Protein AF-A0A0Q6WBE5-F1 (afdb_monomer)

Nearest PDB struc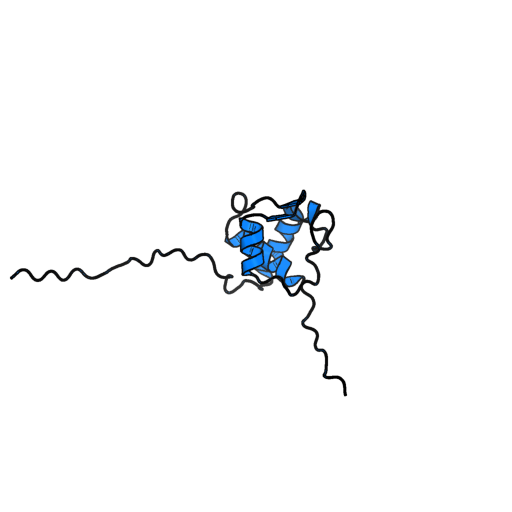tures (foldseek):
  7c90-assembly1_D  TM=8.309E-01  e=9.458E-07  Methylophaga aminisulfidivorans MP
  7c90-assembly1_C  TM=8.163E-01  e=9.096E-06  Methylophaga aminisulfidivorans MP
  6rte-assembly1_A  TM=8.327E-01  e=1.435E-04  Pseudomonas aeruginosa
  1n90-assembly1_B  TM=6.519E-01  e=3.743E-05  Pseudomonas aeruginosa
  6tp9-assembly5_G  TM=7.712E-01  e=2.527E-04  Pseudomonas aeruginosa PAO1

Structure (mmCIF, N/CA/C/O backbone):
data_AF-A0A0Q6WBE5-F1
#
_entry.id   AF-A0A0Q6WBE5-F1
#
loop_
_atom_site.group_PDB
_atom_site.id
_atom_site.type_symbol
_atom_site.label_atom_id
_atom_site.label_alt_id
_atom_site.label_comp_id
_atom_site.label_asym_id
_atom_site.label_entity_id
_atom_site.label_seq_id
_atom_site.pdbx_PDB_ins_code
_atom_site.Cartn_x
_atom_site.Cartn_y
_atom_site.Cartn_z
_atom_site.occupancy
_atom_site.B_iso_or_equiv
_atom_site.auth_seq_id
_atom_site.auth_comp_id
_atom_site.auth_asym_id
_atom_site.auth_atom_id
_atom_site.pdbx_PDB_model_num
ATOM 1 N N . MET A 1 1 ? 18.438 6.268 57.506 1.00 47.84 1 MET A N 1
ATOM 2 C CA . MET A 1 1 ? 18.072 5.161 56.597 1.00 47.84 1 MET A CA 1
ATOM 3 C C . MET A 1 1 ? 16.909 5.642 55.740 1.00 47.84 1 MET A C 1
ATOM 5 O O . MET A 1 1 ? 15.768 5.537 56.161 1.00 47.84 1 MET A O 1
ATOM 9 N N . HIS A 1 2 ? 17.196 6.287 54.607 1.00 48.66 2 HIS A N 1
ATOM 10 C CA . HIS A 1 2 ? 16.157 6.781 53.698 1.00 48.66 2 HIS A CA 1
ATOM 11 C C . HIS A 1 2 ? 15.872 5.690 52.667 1.00 48.66 2 HIS A C 1
ATOM 13 O O . HIS A 1 2 ? 16.724 5.359 51.849 1.00 48.66 2 HIS A O 1
ATOM 19 N N . ASN A 1 3 ? 14.695 5.086 52.795 1.00 49.34 3 ASN A N 1
ATOM 20 C CA . ASN A 1 3 ? 14.178 4.040 51.928 1.00 49.34 3 ASN A CA 1
ATOM 21 C C . ASN A 1 3 ? 13.607 4.686 50.657 1.00 49.34 3 ASN A C 1
ATOM 23 O O . ASN A 1 3 ? 12.501 5.222 50.680 1.00 49.34 3 ASN A O 1
ATOM 27 N N . THR A 1 4 ? 14.367 4.690 49.564 1.00 52.91 4 THR A N 1
ATOM 28 C CA . THR A 1 4 ? 13.906 5.199 48.266 1.00 52.91 4 THR A CA 1
ATOM 29 C C . THR A 1 4 ? 13.270 4.073 47.461 1.00 52.91 4 THR A C 1
ATOM 31 O O . THR A 1 4 ? 13.927 3.426 46.648 1.00 52.91 4 THR A O 1
ATOM 34 N N . ALA A 1 5 ? 11.976 3.847 47.673 1.00 55.28 5 ALA A N 1
ATOM 35 C CA . ALA A 1 5 ? 11.149 3.118 46.722 1.00 55.28 5 ALA A CA 1
ATOM 36 C C . ALA A 1 5 ? 10.655 4.111 45.659 1.00 55.28 5 ALA A C 1
ATOM 38 O O . ALA A 1 5 ? 9.694 4.842 45.883 1.00 55.28 5 ALA A O 1
ATOM 39 N N . ILE A 1 6 ? 11.345 4.170 44.519 1.00 61.94 6 ILE A N 1
ATOM 40 C CA . ILE A 1 6 ? 10.840 4.823 43.306 1.00 61.94 6 ILE A CA 1
ATOM 41 C C . ILE A 1 6 ? 10.022 3.752 42.576 1.00 61.94 6 ILE A C 1
ATOM 43 O O . ILE A 1 6 ? 10.622 2.799 42.071 1.00 61.94 6 ILE A O 1
ATOM 47 N N . PRO A 1 7 ? 8.681 3.830 42.526 1.00 54.47 7 PRO A N 1
ATOM 48 C CA . PRO A 1 7 ? 7.930 2.915 41.691 1.00 54.47 7 PRO A CA 1
ATOM 49 C C . PRO A 1 7 ? 8.236 3.262 40.234 1.00 54.47 7 PRO A C 1
ATOM 51 O O . PRO A 1 7 ? 8.013 4.386 39.782 1.00 54.47 7 PRO A O 1
ATOM 54 N N . MET A 1 8 ? 8.773 2.280 39.510 1.00 62.38 8 MET A N 1
ATOM 55 C CA . MET A 1 8 ? 8.781 2.267 38.053 1.00 62.38 8 MET A CA 1
ATOM 56 C C . MET A 1 8 ? 7.351 2.495 37.566 1.00 62.38 8 MET A C 1
ATOM 58 O O . MET A 1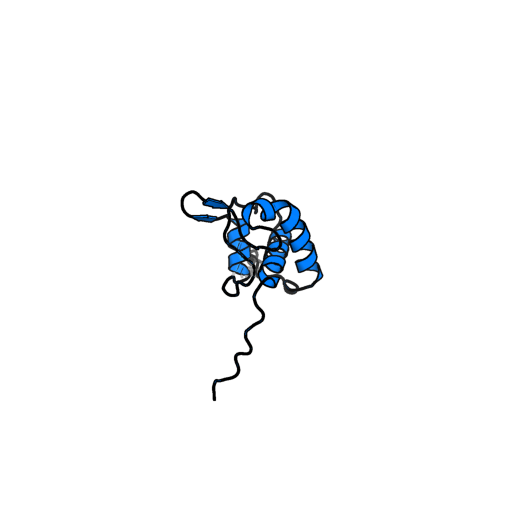 8 ? 6.510 1.604 37.675 1.00 62.38 8 MET A O 1
ATOM 62 N N . LEU A 1 9 ? 7.071 3.676 37.026 1.00 61.16 9 LEU A N 1
ATOM 63 C CA . LEU A 1 9 ? 5.814 3.940 36.348 1.00 61.16 9 LEU A CA 1
ATOM 64 C C . LEU A 1 9 ? 6.096 4.588 34.991 1.00 61.16 9 LEU A C 1
ATOM 66 O O . LEU A 1 9 ? 6.670 5.668 34.905 1.00 61.16 9 LEU A O 1
ATOM 70 N N . PHE A 1 10 ? 5.657 3.873 33.955 1.00 59.59 10 PHE A N 1
ATOM 71 C CA . PHE A 1 10 ? 5.507 4.286 32.559 1.00 59.59 10 PHE A CA 1
ATOM 72 C C . PHE A 1 10 ? 6.770 4.677 31.780 1.00 59.59 10 PHE A C 1
ATOM 74 O O . PHE A 1 10 ? 6.981 5.829 31.423 1.00 59.59 10 PHE A O 1
ATOM 81 N N . LEU A 1 11 ? 7.507 3.657 31.333 1.00 57.94 11 LEU A N 1
ATOM 82 C CA . LEU A 1 11 ? 8.215 3.708 30.049 1.00 57.94 11 LEU A CA 1
ATOM 83 C C . LEU A 1 11 ? 7.736 2.558 29.154 1.00 57.94 11 LEU A C 1
ATOM 85 O O . LEU A 1 11 ? 8.481 1.640 28.837 1.00 57.94 11 LEU A O 1
ATOM 89 N N . LEU A 1 12 ? 6.462 2.600 28.760 1.00 58.22 12 LEU A N 1
ATOM 90 C CA . LEU A 1 12 ? 5.938 1.797 27.647 1.00 58.22 12 LEU A CA 1
ATOM 91 C C . LEU A 1 12 ? 5.318 2.685 26.564 1.00 58.22 12 LEU A C 1
ATOM 93 O O . LEU A 1 12 ? 4.428 2.268 25.836 1.00 58.22 12 LEU A O 1
ATOM 97 N N . SER A 1 13 ? 5.843 3.896 26.380 1.00 61.19 13 SER A N 1
ATOM 98 C CA . SER A 1 13 ? 5.652 4.640 25.127 1.00 61.19 13 SER A CA 1
ATOM 99 C C . SER A 1 13 ? 6.669 4.166 24.085 1.00 61.19 13 SER A C 1
ATOM 101 O O . SER A 1 13 ? 7.314 4.953 23.399 1.00 61.19 13 SER A O 1
ATOM 103 N N . GLY A 1 14 ? 6.866 2.852 24.015 1.00 50.59 14 GLY A N 1
ATOM 104 C CA . GLY A 1 14 ? 7.671 2.202 23.001 1.00 50.59 14 GLY A CA 1
ATOM 105 C C . GLY A 1 14 ? 6.787 1.936 21.799 1.00 50.59 14 GLY A C 1
ATOM 106 O O . GLY A 1 14 ? 6.277 0.836 21.658 1.00 50.59 14 GLY A O 1
ATOM 107 N N . LEU A 1 15 ? 6.601 2.957 20.957 1.00 57.53 15 LEU A N 1
ATOM 108 C CA . LEU A 1 15 ? 6.714 2.762 19.515 1.00 57.53 15 LEU A CA 1
ATOM 109 C C . LEU A 1 15 ? 5.947 1.522 18.989 1.00 57.53 15 LEU A C 1
ATOM 111 O O . LEU A 1 15 ? 6.539 0.553 18.522 1.00 57.53 15 LEU A O 1
ATOM 115 N N . ALA A 1 16 ? 4.612 1.564 19.043 1.00 51.25 16 ALA A N 1
ATOM 116 C CA . ALA A 1 16 ? 3.757 0.612 18.339 1.00 51.25 16 ALA A CA 1
ATOM 117 C C . ALA A 1 16 ? 3.857 0.883 16.831 1.00 51.25 16 ALA A C 1
ATOM 119 O O . ALA A 1 16 ? 3.081 1.653 16.265 1.00 51.25 16 ALA A O 1
ATOM 120 N N . TRP A 1 17 ? 4.876 0.322 16.184 1.00 57.41 17 TRP A N 1
ATOM 121 C CA . TRP A 1 17 ? 5.015 0.389 14.734 1.00 57.41 17 TRP A CA 1
ATOM 122 C C . TRP A 1 17 ? 3.939 -0.554 14.235 1.00 57.41 17 TRP A C 1
ATOM 124 O O . TRP A 1 17 ? 3.938 -1.736 14.578 1.00 57.41 17 TRP A O 1
ATOM 134 N N . ALA A 1 18 ? 2.930 0.063 13.626 1.00 71.38 18 ALA A N 1
ATOM 135 C CA . ALA A 1 18 ? 1.568 -0.428 13.601 1.00 71.38 18 ALA A CA 1
ATOM 136 C C . ALA A 1 18 ? 1.520 -1.863 13.084 1.00 71.38 18 ALA A C 1
ATOM 138 O O . ALA A 1 18 ? 1.894 -2.109 11.948 1.00 71.38 18 ALA A O 1
ATOM 139 N N . ALA A 1 19 ? 1.063 -2.798 13.910 1.00 85.00 19 ALA A N 1
ATOM 140 C CA . ALA A 1 19 ? 0.549 -4.055 13.395 1.00 85.00 19 ALA A CA 1
ATOM 141 C C . ALA A 1 19 ? -0.734 -3.768 12.588 1.00 85.00 19 ALA A C 1
ATOM 143 O O . ALA A 1 19 ? -1.373 -2.729 12.815 1.00 85.00 19 ALA A O 1
ATOM 144 N N . PRO A 1 20 ? -1.153 -4.676 11.687 1.00 90.56 20 PRO A N 1
ATOM 145 C CA . PRO A 1 20 ? -2.446 -4.557 11.031 1.00 90.56 20 PRO A CA 1
ATOM 146 C C . PRO A 1 20 ? -3.570 -4.356 12.067 1.00 90.56 20 PRO A C 1
ATOM 148 O O . PRO A 1 20 ? -3.593 -5.065 13.079 1.00 90.56 20 PRO A O 1
ATOM 151 N N . PRO A 1 21 ? -4.509 -3.418 11.844 1.00 93.06 21 PRO A N 1
ATOM 152 C CA . PRO A 1 21 ? -5.668 -3.250 12.710 1.00 93.06 21 PRO A CA 1
ATOM 153 C C . PRO A 1 21 ? -6.475 -4.547 12.824 1.00 93.06 21 PRO A C 1
ATOM 155 O O . PRO A 1 21 ? -6.577 -5.307 11.864 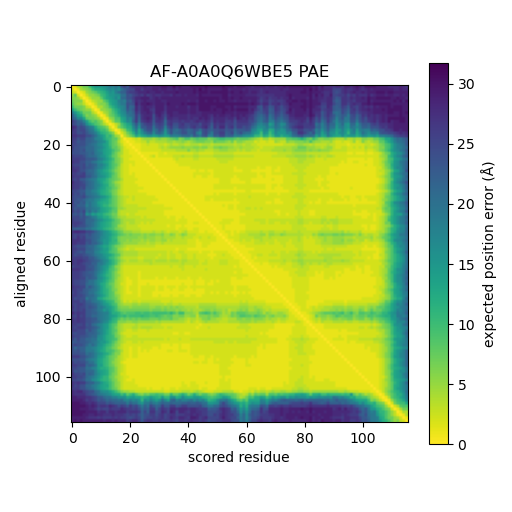1.00 93.06 21 PRO A O 1
ATOM 158 N N . ALA A 1 22 ? -7.128 -4.779 13.965 1.00 92.75 22 ALA A N 1
ATOM 159 C CA . ALA A 1 22 ? -7.948 -5.981 14.169 1.00 92.75 22 ALA A CA 1
ATOM 160 C C . ALA A 1 22 ? -9.059 -6.148 13.108 1.00 92.75 22 ALA A C 1
ATOM 162 O O . ALA A 1 22 ? -9.466 -7.260 12.790 1.00 92.75 22 ALA A O 1
ATOM 163 N N . ASN A 1 23 ? -9.533 -5.040 12.536 1.00 92.25 23 ASN A N 1
ATOM 164 C CA . ASN A 1 23 ? -10.541 -4.979 11.480 1.00 92.25 23 ASN A CA 1
ATOM 165 C C . ASN A 1 23 ? -9.943 -4.780 10.071 1.00 92.25 23 ASN A C 1
ATOM 167 O O . ASN A 1 23 ? -10.629 -4.248 9.195 1.00 92.25 23 ASN A O 1
ATOM 171 N N . PHE A 1 24 ? -8.685 -5.175 9.854 1.00 95.62 24 PHE A N 1
ATOM 172 C CA . PHE A 1 24 ? -7.955 -4.980 8.598 1.00 95.62 24 PHE A CA 1
ATOM 173 C C . PHE A 1 24 ? -8.734 -5.469 7.367 1.00 95.62 24 PHE A C 1
ATOM 175 O O . PHE A 1 24 ? -8.982 -4.683 6.463 1.00 95.62 24 PHE A O 1
ATOM 182 N N . ASP A 1 25 ? -9.223 -6.711 7.365 1.00 94.62 25 ASP A N 1
ATOM 183 C CA . ASP A 1 25 ? -9.982 -7.273 6.235 1.00 94.62 25 ASP A CA 1
ATOM 184 C C . ASP A 1 25 ? -11.494 -6.941 6.286 1.00 94.62 25 ASP A C 1
ATOM 186 O O . ASP A 1 25 ? -12.311 -7.593 5.633 1.00 94.62 25 ASP A O 1
ATOM 190 N N . SER A 1 26 ? -11.916 -5.948 7.081 1.00 97.50 26 SER A N 1
ATOM 191 C CA . SER A 1 26 ? -13.336 -5.582 7.157 1.00 97.50 26 SER A CA 1
ATOM 192 C C . SER A 1 26 ? -13.835 -4.965 5.839 1.00 97.50 26 SER A C 1
ATOM 194 O O . SER A 1 26 ? -13.103 -4.202 5.200 1.00 97.50 26 SER A O 1
ATOM 196 N N . PRO A 1 27 ? -15.108 -5.187 5.446 1.00 98.06 27 PRO A N 1
ATOM 197 C CA . PRO A 1 27 ? -15.674 -4.565 4.246 1.00 98.06 27 PRO A CA 1
ATOM 198 C C . PRO A 1 27 ? -15.555 -3.034 4.235 1.00 98.06 27 PRO A C 1
ATOM 200 O O . PRO A 1 27 ? -15.370 -2.431 3.180 1.00 98.06 27 PRO A O 1
ATOM 203 N N . ALA A 1 28 ? -15.620 -2.403 5.412 1.00 98.00 28 ALA A N 1
ATOM 204 C CA . ALA A 1 28 ? -15.442 -0.963 5.563 1.00 98.00 28 ALA A CA 1
ATOM 205 C C . ALA A 1 28 ? -14.010 -0.518 5.221 1.00 98.00 28 ALA A C 1
ATOM 207 O O . ALA A 1 28 ? -13.842 0.415 4.435 1.00 98.00 28 ALA A O 1
ATOM 208 N N . ALA A 1 29 ? -12.992 -1.208 5.750 1.00 98.12 29 ALA A N 1
ATOM 209 C CA . ALA A 1 29 ? -11.589 -0.908 5.464 1.00 98.12 29 ALA A CA 1
ATOM 210 C C . ALA A 1 29 ? -11.258 -1.115 3.978 1.00 98.12 29 ALA A C 1
ATOM 212 O O . ALA A 1 29 ? -10.648 -0.248 3.352 1.00 98.12 29 ALA A O 1
ATOM 213 N N . ILE A 1 30 ? -11.744 -2.213 3.389 1.00 98.56 30 ILE A N 1
ATOM 214 C CA . ILE A 1 30 ? -11.573 -2.515 1.961 1.00 98.56 30 ILE A CA 1
ATOM 215 C C . ILE A 1 30 ? -12.245 -1.441 1.094 1.00 98.56 30 ILE A C 1
ATOM 217 O O . ILE A 1 30 ? -11.639 -0.947 0.146 1.00 98.56 30 ILE A O 1
ATOM 221 N N . SER A 1 31 ? -13.476 -1.035 1.424 1.00 98.44 31 SER A N 1
ATOM 222 C CA . SER A 1 31 ? -14.209 -0.005 0.674 1.00 98.44 31 SER A CA 1
ATOM 223 C C . SER A 1 31 ? -13.522 1.364 0.737 1.00 98.44 31 SER A C 1
ATOM 225 O O . SER A 1 31 ? -13.399 2.048 -0.284 1.00 98.44 31 SER A O 1
ATOM 227 N N . ALA A 1 32 ? -13.034 1.764 1.915 1.00 98.56 32 ALA A N 1
ATOM 228 C CA . ALA A 1 32 ? -12.264 2.995 2.085 1.00 98.56 32 ALA A CA 1
ATOM 229 C C . ALA A 1 32 ? -10.952 2.950 1.283 1.00 98.56 32 ALA A C 1
ATOM 231 O O . ALA A 1 32 ? -10.658 3.870 0.512 1.00 98.56 32 ALA A O 1
ATOM 232 N N . GLY A 1 33 ? -10.220 1.838 1.382 1.00 98.56 33 GLY A N 1
ATOM 233 C CA . GLY A 1 33 ? -8.997 1.586 0.629 1.00 98.56 33 GLY A CA 1
ATOM 234 C C . GLY A 1 33 ? -9.201 1.632 -0.880 1.00 98.56 33 GLY A C 1
ATOM 235 O O . GLY A 1 33 ? -8.424 2.274 -1.581 1.00 98.56 33 GLY A O 1
ATOM 236 N N . GLN A 1 34 ? -10.282 1.034 -1.386 1.00 98.69 34 GLN A N 1
ATOM 237 C CA . GLN A 1 34 ? -10.617 1.041 -2.809 1.00 98.69 34 GLN A CA 1
ATOM 238 C C . GLN A 1 34 ? -10.825 2.463 -3.337 1.00 98.69 34 GLN A C 1
ATOM 240 O O . GLN A 1 34 ? -10.294 2.819 -4.389 1.00 98.69 34 GLN A O 1
ATOM 245 N N . LYS A 1 35 ? -11.575 3.302 -2.609 1.00 98.56 35 LYS A N 1
ATOM 246 C CA . LYS A 1 35 ? -11.803 4.702 -3.003 1.00 98.56 35 LYS A CA 1
ATOM 247 C C . LYS A 1 35 ? -10.486 5.468 -3.095 1.00 98.56 35 LYS A C 1
ATOM 249 O O . LYS A 1 35 ? -10.242 6.140 -4.096 1.00 98.56 35 LYS A O 1
ATOM 254 N N . ARG A 1 36 ? -9.617 5.315 -2.091 1.00 98.31 36 ARG A N 1
ATOM 255 C CA . ARG A 1 36 ? -8.312 5.987 -2.054 1.00 98.31 36 ARG A CA 1
ATOM 256 C C . ARG A 1 36 ? -7.368 5.457 -3.134 1.00 98.31 36 ARG A C 1
ATOM 258 O O . ARG A 1 36 ? -6.691 6.249 -3.791 1.00 98.31 36 ARG A O 1
ATOM 265 N N . PHE A 1 37 ? -7.377 4.148 -3.384 1.00 98.62 37 PHE A N 1
ATOM 266 C CA . PHE A 1 37 ? -6.620 3.526 -4.468 1.00 98.62 37 PHE A CA 1
ATOM 267 C C . PHE A 1 37 ? -7.043 4.093 -5.823 1.00 98.62 37 PHE A C 1
ATOM 269 O O . PHE A 1 37 ? -6.186 4.465 -6.625 1.00 98.62 37 PHE A O 1
ATOM 276 N N . ASN A 1 38 ? -8.355 4.231 -6.041 1.00 98.19 38 ASN A N 1
ATOM 277 C CA . ASN A 1 38 ? -8.924 4.752 -7.280 1.00 98.19 38 ASN A CA 1
ATOM 278 C C . ASN A 1 38 ? -8.487 6.190 -7.594 1.00 98.19 38 ASN A C 1
ATOM 280 O O . ASN A 1 38 ? -8.351 6.560 -8.756 1.00 98.19 38 ASN A O 1
ATOM 284 N N . GLN A 1 39 ? -8.237 6.987 -6.559 1.00 97.88 39 GLN A N 1
ATOM 285 C CA . GLN A 1 39 ? -7.833 8.383 -6.692 1.00 97.88 39 GLN A CA 1
ATOM 286 C C . GLN A 1 39 ? -6.320 8.557 -6.879 1.00 97.88 39 GLN A C 1
ATOM 288 O O . GLN A 1 39 ? -5.900 9.504 -7.536 1.00 97.88 39 GLN A O 1
ATOM 293 N N . ASN A 1 40 ? -5.504 7.662 -6.311 1.00 97.56 40 ASN A N 1
ATOM 294 C CA . ASN A 1 40 ? -4.071 7.927 -6.128 1.00 97.56 40 ASN A CA 1
ATOM 295 C C . ASN A 1 40 ? -3.144 6.876 -6.753 1.00 97.56 40 ASN A C 1
ATOM 297 O O . ASN A 1 40 ? -2.000 7.178 -7.082 1.00 97.56 40 ASN A O 1
ATOM 301 N N . CYS A 1 41 ? -3.607 5.637 -6.924 1.00 97.75 41 CYS A N 1
ATOM 302 C CA . CYS A 1 41 ? -2.734 4.501 -7.239 1.00 97.75 41 CYS A CA 1
ATOM 303 C C . CYS A 1 41 ? -2.938 3.960 -8.663 1.00 97.75 41 CYS A C 1
ATOM 305 O O . CYS A 1 41 ? -1.997 3.433 -9.266 1.00 97.75 41 CYS A O 1
ATOM 307 N N . VAL A 1 42 ? -4.145 4.116 -9.221 1.00 97.50 42 VAL A N 1
ATOM 308 C CA . VAL A 1 42 ? -4.554 3.538 -10.521 1.00 97.50 42 VAL A CA 1
ATOM 309 C C . VAL A 1 42 ? -3.655 3.969 -11.667 1.00 97.50 42 VAL A C 1
ATOM 311 O O . VAL A 1 42 ? -3.384 3.178 -12.564 1.00 97.50 42 VAL A O 1
ATOM 314 N N . TYR A 1 43 ? -3.156 5.205 -11.629 1.00 95.38 43 TYR A N 1
ATOM 315 C CA . TYR A 1 43 ? -2.302 5.742 -12.686 1.00 95.38 43 TYR A CA 1
ATOM 316 C C . TYR A 1 43 ? -1.083 4.851 -12.978 1.00 95.38 43 TYR A C 1
ATOM 318 O O . TYR A 1 43 ? -0.680 4.706 -14.134 1.00 95.38 43 TYR A O 1
ATOM 326 N N . CYS A 1 44 ? -0.516 4.223 -11.943 1.00 96.56 44 CYS A N 1
ATOM 327 C CA . CYS A 1 44 ? 0.609 3.304 -12.091 1.00 96.56 44 CYS A CA 1
ATOM 328 C C . CYS A 1 44 ? 0.180 1.837 -12.018 1.00 96.56 44 CYS A C 1
ATOM 330 O O . CYS A 1 44 ? 0.648 1.035 -12.824 1.00 96.56 44 CYS A O 1
ATOM 332 N N . HIS A 1 45 ? -0.685 1.482 -11.066 1.00 97.31 45 HIS A N 1
ATOM 333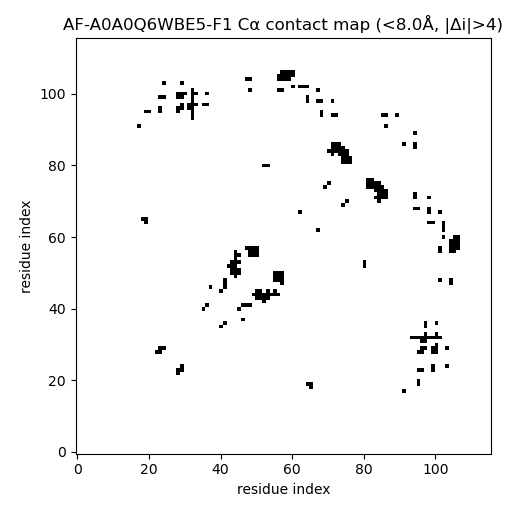 C CA . HIS A 1 45 ? -1.027 0.089 -10.765 1.00 97.31 45 HIS A CA 1
ATOM 334 C C . HIS A 1 45 ? -2.261 -0.436 -11.506 1.00 97.31 45 HIS A C 1
ATOM 336 O O . HIS A 1 45 ? -2.618 -1.597 -11.320 1.00 97.31 45 HIS A O 1
ATOM 342 N N . GLY A 1 46 ? -2.893 0.377 -12.352 1.00 97.44 46 GLY A N 1
ATOM 343 C CA . GLY A 1 46 ? -4.049 -0.021 -13.148 1.00 97.44 46 GLY A CA 1
ATOM 344 C C . GLY A 1 46 ? -5.334 -0.176 -12.333 1.00 97.44 46 GLY A C 1
ATOM 345 O O . GLY A 1 46 ? -5.331 -0.172 -11.097 1.00 97.44 46 GLY A O 1
ATOM 346 N N . ASN A 1 47 ? -6.464 -0.280 -13.036 1.00 96.00 47 ASN A N 1
ATOM 347 C CA . ASN A 1 47 ? -7.763 -0.472 -12.394 1.00 96.00 47 ASN A CA 1
ATOM 348 C C . ASN A 1 47 ? -7.783 -1.818 -11.666 1.00 96.00 47 ASN A C 1
ATOM 350 O O . ASN A 1 47 ? -7.321 -2.817 -12.210 1.00 96.00 47 ASN A O 1
ATOM 354 N N . ALA A 1 48 ? -8.287 -1.836 -10.432 1.00 95.19 48 ALA A N 1
ATOM 355 C CA . ALA A 1 48 ? -8.264 -3.029 -9.582 1.00 95.19 48 ALA A CA 1
ATOM 356 C C . ALA A 1 48 ? -6.879 -3.708 -9.469 1.00 95.19 48 ALA A C 1
ATOM 358 O O . ALA A 1 48 ? -6.793 -4.922 -9.315 1.00 95.19 48 ALA A O 1
ATOM 359 N N . GLY A 1 49 ? -5.786 -2.939 -9.554 1.00 97.00 49 GLY A N 1
ATOM 360 C CA . GLY A 1 49 ? -4.434 -3.483 -9.426 1.00 97.00 49 GLY A CA 1
ATOM 361 C C . GLY A 1 49 ? -3.975 -4.320 -10.624 1.00 97.00 49 GLY A C 1
ATOM 362 O O . GLY A 1 49 ? -3.056 -5.124 -10.465 1.00 97.00 49 GLY A O 1
ATOM 363 N N . SER A 1 50 ? -4.581 -4.152 -11.804 1.00 96.94 50 SER A N 1
ATOM 364 C CA . SER A 1 50 ? -4.259 -4.908 -13.026 1.00 96.94 50 SER A CA 1
ATOM 365 C C . SER A 1 50 ? -2.809 -4.756 -13.513 1.00 96.94 50 SER A C 1
ATOM 367 O O . SER A 1 50 ? -2.359 -5.509 -14.372 1.00 96.94 50 SER A O 1
ATOM 369 N N . GLY A 1 51 ? -2.069 -3.777 -12.992 1.00 93.38 51 GLY A N 1
ATOM 370 C CA . GLY A 1 51 ? -0.726 -3.417 -13.432 1.00 93.38 51 GLY A CA 1
ATOM 371 C C . GLY A 1 51 ? -0.725 -2.386 -14.560 1.00 93.38 51 GLY A C 1
ATOM 372 O O . GLY A 1 51 ? -1.768 -1.934 -15.034 1.00 93.38 51 GLY A O 1
ATOM 373 N N . GLY A 1 52 ? 0.478 -1.980 -14.959 1.00 91.19 52 GLY A N 1
ATOM 374 C CA . GLY A 1 52 ? 0.707 -0.970 -15.987 1.00 91.19 52 GLY A CA 1
ATOM 375 C C . GLY A 1 52 ? 2.138 -0.457 -15.900 1.00 91.19 52 GLY A C 1
ATOM 376 O O . GLY A 1 52 ? 3.085 -1.208 -16.120 1.00 91.19 52 GLY A O 1
ATOM 377 N N . LYS A 1 53 ? 2.301 0.820 -15.531 1.00 91.44 53 LYS A N 1
ATOM 378 C CA . LYS A 1 53 ? 3.628 1.389 -15.227 1.00 91.44 53 LYS A CA 1
ATOM 379 C C . LYS A 1 53 ? 4.240 0.743 -13.981 1.00 91.44 53 LYS A C 1
ATOM 381 O O . LYS A 1 53 ? 5.443 0.517 -13.920 1.00 91.44 53 LYS A O 1
ATOM 386 N N . GLY A 1 54 ? 3.401 0.481 -12.982 1.00 91.31 54 GLY A N 1
ATOM 387 C CA . GLY A 1 54 ? 3.731 -0.266 -11.778 1.00 91.31 54 GLY A CA 1
ATOM 388 C C . GLY A 1 54 ? 3.432 -1.756 -11.933 1.00 91.31 54 GLY A C 1
ATOM 389 O O . GLY A 1 54 ? 2.719 -2.184 -12.843 1.00 91.31 54 GLY A O 1
ATOM 390 N N . ALA A 1 55 ? 3.971 -2.551 -11.009 1.00 92.06 55 ALA A N 1
ATOM 391 C CA . ALA A 1 55 ? 3.714 -3.987 -10.965 1.00 92.06 55 ALA A CA 1
ATOM 392 C C . ALA A 1 55 ? 2.214 -4.286 -10.750 1.00 92.06 55 ALA A C 1
ATOM 394 O O . ALA A 1 55 ? 1.543 -3.520 -10.043 1.00 92.06 55 ALA A O 1
ATOM 395 N N . PRO A 1 56 ? 1.698 -5.396 -11.310 1.00 94.94 56 PRO A N 1
ATOM 396 C CA . PRO A 1 56 ? 0.360 -5.869 -10.991 1.00 94.94 56 PRO A CA 1
ATOM 397 C C . PRO A 1 56 ? 0.281 -6.272 -9.516 1.00 94.94 56 PRO A C 1
ATOM 399 O O . PRO A 1 56 ? 1.227 -6.825 -8.948 1.00 94.94 56 PRO A O 1
ATOM 402 N N . LEU A 1 57 ? -0.862 -5.971 -8.914 1.00 96.88 57 LEU A N 1
ATOM 403 C CA . LEU A 1 57 ? -1.208 -6.289 -7.529 1.00 96.88 57 LEU A CA 1
ATOM 404 C C . LEU A 1 57 ? -2.341 -7.321 -7.467 1.00 96.88 57 LEU A C 1
ATOM 406 O O . LEU A 1 57 ? -2.434 -8.078 -6.505 1.00 96.88 57 LEU A O 1
ATOM 410 N N . GLN A 1 58 ? -3.181 -7.365 -8.504 1.00 96.31 58 GLN A N 1
ATOM 411 C CA . GLN A 1 58 ? -4.271 -8.321 -8.628 1.00 96.31 58 GLN A CA 1
ATOM 412 C C . GLN A 1 58 ? -3.750 -9.762 -8.652 1.00 96.31 58 GLN A C 1
ATOM 414 O O . GLN A 1 58 ? -2.788 -10.075 -9.353 1.00 96.31 58 GLN A O 1
ATOM 419 N N . GLY A 1 59 ? -4.403 -10.644 -7.899 1.00 94.56 59 GLY A N 1
ATOM 420 C CA . GLY A 1 59 ? -4.108 -12.074 -7.855 1.00 94.56 59 GLY A CA 1
ATOM 421 C C . GLY A 1 59 ? -2.889 -12.456 -7.016 1.00 94.56 59 GLY A C 1
ATOM 422 O O . GLY A 1 59 ? -2.622 -13.644 -6.880 1.00 94.56 59 GLY A O 1
ATOM 423 N N . ARG A 1 60 ? -2.165 -11.493 -6.431 1.00 94.62 60 ARG A N 1
ATOM 424 C CA . ARG A 1 60 ? -0.954 -11.771 -5.652 1.00 94.62 60 ARG A CA 1
ATOM 425 C C . ARG A 1 60 ? -1.270 -12.212 -4.228 1.00 94.62 60 ARG A C 1
ATOM 427 O O . ARG A 1 60 ? -1.959 -11.508 -3.498 1.00 94.62 60 ARG A O 1
ATOM 434 N N . ASP A 1 61 ? -0.720 -13.349 -3.831 1.00 92.75 61 ASP A N 1
ATOM 435 C CA . ASP A 1 61 ? -0.809 -13.940 -2.491 1.00 92.75 61 ASP A CA 1
ATOM 436 C C . ASP A 1 61 ? 0.490 -13.785 -1.675 1.00 92.75 61 ASP A C 1
ATOM 438 O O . ASP A 1 61 ? 0.512 -14.037 -0.473 1.00 92.75 61 ASP A O 1
ATOM 442 N N . ASP A 1 62 ? 1.558 -13.288 -2.298 1.00 93.50 62 ASP A N 1
ATOM 443 C CA . ASP A 1 62 ? 2.891 -13.096 -1.719 1.00 93.50 62 ASP A CA 1
ATOM 444 C C . ASP A 1 62 ? 3.130 -11.672 -1.170 1.00 93.50 62 ASP A C 1
ATOM 446 O O . ASP A 1 62 ? 4.270 -11.239 -0.990 1.00 93.50 62 ASP A O 1
ATOM 450 N N . LEU A 1 63 ? 2.055 -10.918 -0.918 1.00 94.94 63 LEU A N 1
ATOM 451 C CA . LEU A 1 63 ? 2.086 -9.544 -0.410 1.00 94.94 63 LEU A CA 1
ATOM 452 C C . LEU A 1 63 ? 1.500 -9.476 1.011 1.00 94.94 63 LEU A C 1
ATOM 454 O O . LEU A 1 63 ? 0.314 -9.175 1.170 1.00 94.94 63 LEU A O 1
ATOM 458 N N . PRO A 1 64 ? 2.298 -9.740 2.063 1.00 95.56 64 PRO A N 1
ATOM 459 C CA . PRO A 1 64 ? 1.786 -9.713 3.427 1.00 95.56 64 PRO A CA 1
ATOM 460 C C . PRO A 1 64 ? 1.380 -8.286 3.847 1.00 95.56 64 PRO A C 1
ATOM 462 O O . PRO A 1 64 ? 2.013 -7.317 3.413 1.00 95.56 64 PRO A O 1
ATOM 465 N N . PRO A 1 65 ? 0.377 -8.123 4.735 1.00 96.00 65 PRO A N 1
ATOM 466 C CA . PRO A 1 65 ? -0.150 -6.811 5.127 1.00 96.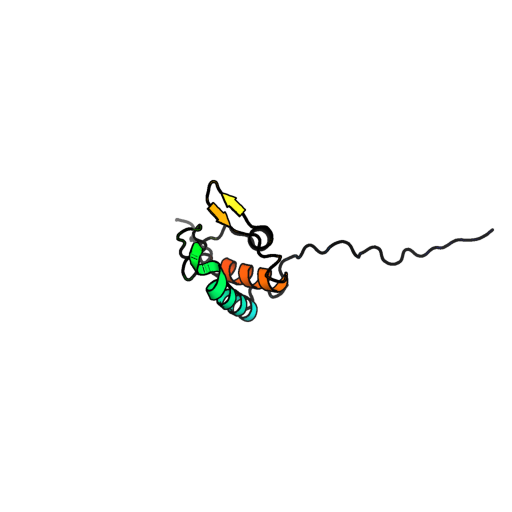00 65 PRO A CA 1
ATOM 467 C C . PRO A 1 65 ? 0.910 -5.802 5.579 1.00 96.00 65 PRO A C 1
ATOM 469 O O . PRO A 1 65 ? 0.883 -4.648 5.155 1.00 96.00 65 PRO A O 1
ATOM 472 N N . GLN A 1 66 ? 1.882 -6.240 6.385 1.00 96.25 66 GLN A N 1
ATOM 473 C CA . GLN A 1 66 ? 2.957 -5.362 6.852 1.00 96.25 66 GLN A CA 1
ATOM 474 C C . GLN A 1 66 ? 3.845 -4.877 5.704 1.00 96.25 66 GLN A C 1
ATOM 476 O O . GLN A 1 66 ? 4.167 -3.698 5.626 1.00 96.25 66 GLN A O 1
ATOM 481 N N . TYR A 1 67 ? 4.176 -5.763 4.762 1.00 96.56 67 TYR A N 1
ATOM 482 C CA . TYR A 1 67 ? 4.956 -5.387 3.586 1.00 96.56 67 TYR A CA 1
ATOM 483 C C . TYR A 1 67 ? 4.225 -4.340 2.741 1.00 96.56 67 TYR A C 1
ATOM 485 O O . TYR A 1 67 ? 4.855 -3.401 2.252 1.00 96.56 67 TYR A O 1
ATOM 493 N N . LEU A 1 68 ? 2.903 -4.474 2.580 1.00 97.50 68 LEU A N 1
ATOM 494 C CA . LEU A 1 68 ? 2.085 -3.479 1.885 1.00 97.50 68 LEU A CA 1
ATOM 495 C C . LEU A 1 68 ? 2.139 -2.127 2.602 1.00 97.50 68 LEU A C 1
ATOM 497 O O . LEU A 1 68 ? 2.434 -1.117 1.963 1.00 97.50 68 LEU A O 1
ATOM 501 N N . PHE A 1 69 ? 1.929 -2.120 3.921 1.00 98.00 69 PHE A N 1
ATOM 502 C CA . PHE A 1 69 ? 1.977 -0.906 4.730 1.00 98.00 69 PHE A CA 1
ATOM 503 C C . PHE A 1 69 ? 3.338 -0.211 4.633 1.00 98.00 69 PHE A C 1
ATOM 505 O O . PHE A 1 69 ? 3.399 0.986 4.347 1.00 98.00 69 PHE A O 1
ATOM 512 N N . ASP A 1 70 ? 4.428 -0.956 4.805 1.00 97.38 70 ASP A N 1
ATOM 513 C CA . ASP A 1 70 ? 5.785 -0.411 4.771 1.00 97.38 70 ASP A CA 1
ATOM 514 C C . ASP A 1 70 ? 6.143 0.110 3.378 1.00 97.38 70 ASP A C 1
ATOM 516 O O . ASP A 1 70 ? 6.743 1.181 3.250 1.00 97.38 70 ASP A O 1
ATOM 520 N N . THR A 1 71 ? 5.738 -0.618 2.333 1.00 97.25 71 THR A N 1
ATOM 521 C CA . THR A 1 71 ? 5.967 -0.232 0.937 1.00 97.25 71 THR A CA 1
ATOM 522 C C . THR A 1 71 ? 5.202 1.042 0.597 1.00 97.25 71 THR A C 1
ATOM 524 O O . THR A 1 71 ? 5.794 1.968 0.054 1.00 97.25 71 THR A O 1
ATOM 527 N N . ILE A 1 72 ? 3.914 1.142 0.940 1.00 97.94 72 ILE A N 1
ATOM 528 C CA . ILE A 1 72 ? 3.118 2.357 0.698 1.00 97.94 72 ILE A CA 1
ATOM 529 C C . ILE A 1 72 ? 3.668 3.531 1.515 1.00 97.94 72 ILE A C 1
ATOM 531 O O . ILE A 1 72 ? 3.847 4.626 0.983 1.00 97.94 72 ILE A O 1
ATOM 535 N N . SER A 1 73 ? 3.997 3.302 2.787 1.00 98.31 73 SER A N 1
ATOM 536 C CA . SER A 1 73 ? 4.508 4.344 3.679 1.00 98.31 73 SER A CA 1
ATOM 537 C C . SER A 1 73 ? 5.816 4.939 3.174 1.00 98.31 73 SER A C 1
ATOM 539 O O . SER A 1 73 ? 5.962 6.160 3.121 1.00 98.31 73 SER A O 1
ATOM 541 N N . ASN A 1 74 ? 6.769 4.085 2.804 1.00 97.50 74 ASN A N 1
ATOM 542 C CA . ASN A 1 74 ? 8.143 4.496 2.522 1.00 97.50 74 ASN A CA 1
ATOM 543 C C . ASN A 1 74 ? 8.462 4.603 1.028 1.00 97.50 74 ASN A C 1
ATOM 545 O O . ASN A 1 74 ? 9.527 5.103 0.672 1.00 97.50 74 ASN A O 1
ATOM 549 N N . GLY A 1 75 ? 7.549 4.177 0.158 1.00 96.88 75 GLY A N 1
ATOM 550 C CA . GLY A 1 75 ? 7.808 4.082 -1.268 1.00 96.88 75 GLY A CA 1
ATOM 551 C C . GLY A 1 75 ? 8.712 2.896 -1.605 1.00 96.88 75 GLY A C 1
ATOM 552 O O . GLY A 1 75 ? 9.148 2.126 -0.746 1.00 96.88 75 GLY A O 1
ATOM 553 N N . LYS A 1 76 ? 8.987 2.727 -2.899 1.00 94.62 76 LYS A N 1
ATOM 554 C CA . LYS A 1 76 ? 9.899 1.691 -3.393 1.00 94.62 76 LYS A CA 1
ATOM 555 C C . LYS A 1 76 ? 10.488 2.080 -4.738 1.00 94.62 76 LYS A C 1
ATOM 557 O O . LYS A 1 76 ? 9.770 2.472 -5.656 1.00 94.62 76 LYS A O 1
ATOM 562 N N . THR A 1 77 ? 11.788 1.865 -4.874 1.00 92.88 77 THR A N 1
ATOM 563 C CA . THR A 1 77 ? 12.526 2.048 -6.123 1.00 92.88 77 THR A CA 1
ATOM 564 C C . THR A 1 77 ? 12.835 0.702 -6.769 1.00 92.88 77 THR A C 1
ATOM 566 O O . THR A 1 77 ? 13.295 -0.225 -6.101 1.00 92.88 77 THR A O 1
ATOM 569 N N . ARG A 1 78 ? 12.647 0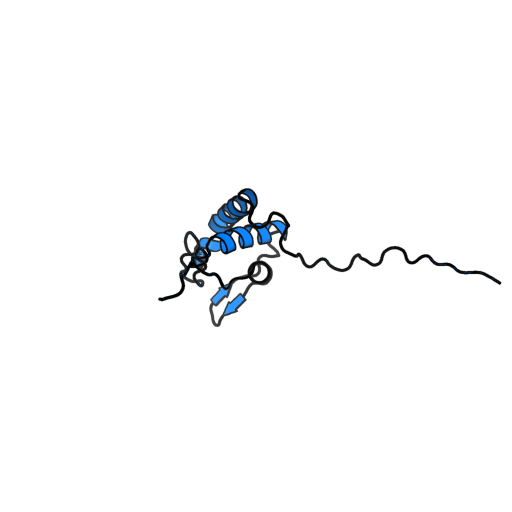.594 -8.087 1.00 86.19 78 ARG A N 1
ATOM 570 C CA . ARG A 1 78 ? 13.175 -0.509 -8.902 1.00 86.19 78 ARG A CA 1
ATOM 571 C C . ARG A 1 78 ? 13.719 0.043 -10.218 1.00 86.19 78 ARG A C 1
ATOM 573 O O . ARG A 1 78 ? 12.973 0.241 -11.175 1.00 86.19 78 ARG A O 1
ATOM 580 N N . GLY A 1 79 ? 15.031 0.267 -10.271 1.00 87.56 79 GLY A N 1
ATOM 581 C CA . GLY A 1 79 ? 15.670 0.919 -11.416 1.00 87.56 79 GLY A CA 1
ATOM 582 C C . GLY A 1 79 ? 15.106 2.328 -11.616 1.00 87.56 79 GLY A C 1
ATOM 583 O O . GLY A 1 79 ? 15.097 3.123 -10.682 1.00 87.56 79 GLY A O 1
ATOM 584 N N . ALA A 1 80 ? 14.597 2.616 -12.814 1.00 86.19 80 ALA A N 1
ATOM 585 C CA . ALA A 1 80 ? 13.969 3.901 -13.127 1.00 86.19 80 ALA A CA 1
ATOM 586 C C . ALA A 1 80 ? 12.532 4.048 -12.586 1.00 86.19 80 ALA A C 1
ATOM 588 O O . ALA A 1 80 ? 12.001 5.156 -12.568 1.00 86.19 80 ALA A O 1
ATOM 589 N N . LEU A 1 81 ? 11.884 2.958 -12.153 1.00 87.56 81 LEU A N 1
ATOM 590 C CA . LEU A 1 81 ? 10.536 3.019 -11.588 1.00 87.56 81 LEU A CA 1
ATOM 591 C C . LEU A 1 81 ? 10.602 3.446 -10.123 1.00 87.56 81 LEU A C 1
ATOM 593 O O . LEU A 1 81 ? 11.278 2.811 -9.310 1.00 87.56 81 LEU A O 1
ATOM 597 N N . GLN A 1 82 ? 9.862 4.504 -9.803 1.00 92.88 82 GLN A N 1
ATOM 598 C CA . GLN A 1 82 ? 9.795 5.098 -8.474 1.00 92.88 82 GLN A CA 1
ATOM 599 C C . GLN A 1 82 ? 8.347 5.116 -7.999 1.00 92.88 82 GLN A C 1
ATOM 601 O O . GLN A 1 82 ? 7.501 5.782 -8.597 1.00 92.88 82 GLN A O 1
ATOM 606 N N . MET A 1 83 ? 8.060 4.388 -6.922 1.00 96.88 83 MET A N 1
ATOM 607 C CA . MET A 1 83 ? 6.838 4.576 -6.154 1.00 96.88 83 MET A CA 1
ATOM 608 C C . MET A 1 83 ? 7.141 5.566 -5.020 1.00 96.88 83 MET A C 1
ATOM 610 O O . MET A 1 83 ? 8.010 5.254 -4.201 1.00 96.88 83 MET A O 1
ATOM 614 N N . PRO A 1 84 ? 6.478 6.736 -4.963 1.00 95.56 84 PRO A N 1
ATOM 615 C CA . PRO A 1 84 ? 6.749 7.729 -3.928 1.00 95.56 84 PRO A CA 1
ATOM 616 C C . PRO A 1 84 ? 6.342 7.218 -2.533 1.00 95.56 84 PRO A C 1
ATOM 618 O O . PRO A 1 84 ? 5.480 6.338 -2.441 1.00 95.56 84 PRO A O 1
ATOM 621 N N . PRO A 1 85 ? 6.939 7.752 -1.452 1.00 97.62 85 PRO A N 1
ATOM 622 C CA . PRO A 1 85 ? 6.442 7.536 -0.098 1.00 97.62 85 PRO A CA 1
ATOM 623 C C . PRO A 1 85 ? 5.099 8.247 0.094 1.00 97.62 85 PRO A C 1
ATOM 625 O O . PRO A 1 85 ? 4.945 9.401 -0.298 1.00 97.62 85 PRO A O 1
ATOM 628 N N . TRP A 1 86 ? 4.138 7.582 0.735 1.00 98.00 86 TRP A N 1
ATOM 629 C CA . TRP A 1 86 ? 2.803 8.146 0.971 1.00 98.00 86 TRP A CA 1
ATOM 630 C C . TRP A 1 86 ? 2.519 8.498 2.431 1.00 98.00 86 TRP A C 1
ATOM 632 O O . TRP A 1 86 ? 1.476 9.081 2.717 1.00 98.00 86 TRP A O 1
ATOM 642 N N . LYS A 1 87 ? 3.440 8.213 3.360 1.00 96.88 87 LYS A N 1
ATOM 643 C CA . LYS A 1 87 ? 3.26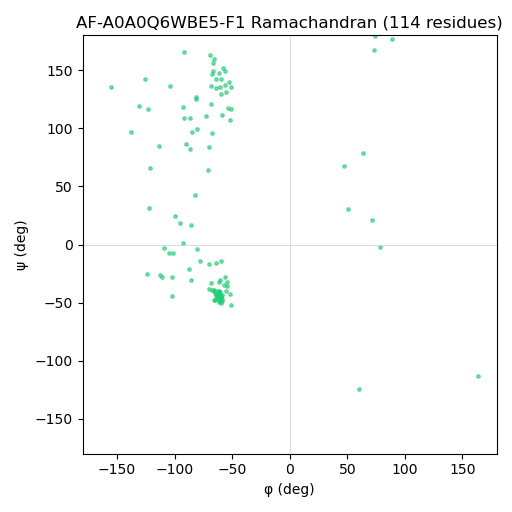9 8.528 4.794 1.00 96.88 87 LYS A CA 1
ATOM 644 C C . LYS A 1 87 ? 3.168 10.020 5.122 1.00 96.88 87 LYS A C 1
ATOM 646 O O . LYS A 1 87 ? 2.770 10.372 6.223 1.00 96.88 87 LYS A O 1
ATOM 651 N N . GLU A 1 88 ? 3.549 10.886 4.187 1.00 96.19 88 GLU A N 1
ATOM 652 C CA . GLU A 1 88 ? 3.390 12.340 4.316 1.00 96.19 88 GLU A CA 1
ATOM 653 C C . GLU A 1 88 ? 2.016 12.821 3.825 1.00 96.19 88 GLU A C 1
ATOM 655 O O . GLU A 1 88 ? 1.566 13.894 4.215 1.00 96.19 88 GLU A O 1
ATOM 660 N N . ALA A 1 89 ? 1.338 12.026 2.990 1.00 97.56 89 ALA A N 1
ATOM 661 C CA . ALA A 1 89 ? 0.037 12.351 2.405 1.00 97.56 89 ALA A CA 1
ATOM 662 C C . ALA A 1 89 ? -1.131 11.632 3.097 1.00 97.56 89 ALA A C 1
ATOM 664 O O . ALA A 1 89 ? -2.252 12.135 3.083 1.00 97.56 89 ALA A O 1
ATOM 665 N N . PHE A 1 90 ? -0.879 10.461 3.686 1.00 97.88 90 PHE A N 1
ATOM 666 C CA . PHE A 1 90 ? -1.885 9.622 4.329 1.00 97.88 90 PHE A CA 1
ATOM 667 C C . PHE A 1 90 ? -1.494 9.289 5.762 1.00 97.88 90 PHE A C 1
ATOM 669 O O . PHE A 1 90 ? -0.332 9.011 6.063 1.00 97.88 90 PHE A O 1
ATOM 676 N N . SER A 1 91 ? -2.490 9.253 6.644 1.00 97.38 91 SER A N 1
ATOM 677 C CA . SER A 1 91 ? -2.303 8.759 8.005 1.00 97.38 91 SER A CA 1
ATOM 678 C C . SER A 1 91 ? -2.055 7.238 8.023 1.00 97.38 91 SER A C 1
ATOM 680 O O . SER A 1 91 ? -2.391 6.533 7.066 1.00 97.38 91 SER A O 1
ATOM 682 N N . PRO A 1 92 ? -1.527 6.674 9.126 1.00 96.62 92 PRO A N 1
ATOM 683 C CA . PRO A 1 92 ? -1.319 5.230 9.234 1.00 96.62 92 PRO A CA 1
ATOM 684 C C . PRO A 1 92 ? -2.593 4.408 8.998 1.00 96.62 92 PRO A C 1
ATOM 686 O O . PRO A 1 92 ? -2.552 3.384 8.321 1.00 96.62 92 PRO A O 1
ATOM 689 N N . GLN A 1 93 ? -3.744 4.859 9.502 1.00 96.94 93 GLN A N 1
ATOM 690 C CA . GLN A 1 93 ? -5.014 4.169 9.265 1.00 96.94 93 GLN A CA 1
ATOM 691 C C . GLN A 1 93 ? -5.350 4.117 7.770 1.00 96.94 93 GLN A C 1
ATOM 693 O O . GLN A 1 93 ? -5.781 3.091 7.253 1.00 96.94 93 GLN A O 1
ATOM 698 N N . GLU A 1 94 ? -5.107 5.211 7.061 1.00 98.19 94 GLU A N 1
ATOM 699 C CA . GLU A 1 94 ? -5.413 5.313 5.642 1.00 98.19 94 GLU A CA 1
ATOM 700 C C . GLU A 1 94 ? -4.521 4.425 4.772 1.00 98.19 94 GLU A C 1
ATOM 702 O O . GLU A 1 94 ? -4.970 3.886 3.755 1.00 98.19 94 GLU A O 1
ATOM 707 N N . ILE A 1 95 ? -3.268 4.244 5.189 1.00 98.44 95 ILE A N 1
ATOM 708 C CA . ILE A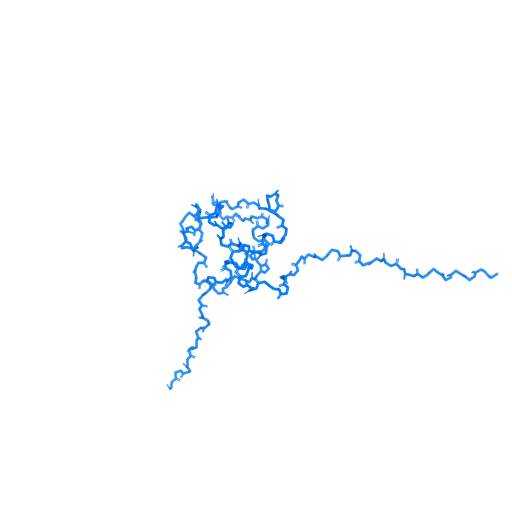 1 95 ? -2.342 3.294 4.574 1.00 98.44 95 ILE A CA 1
ATOM 709 C C . ILE A 1 95 ? -2.776 1.858 4.876 1.00 98.44 95 ILE A C 1
ATOM 711 O O . ILE A 1 95 ? -2.730 1.015 3.985 1.00 98.44 95 ILE A O 1
ATOM 715 N N . TRP A 1 96 ? -3.272 1.571 6.083 1.00 98.19 96 TRP A N 1
ATOM 716 C CA . TRP A 1 96 ? -3.852 0.262 6.394 1.00 98.19 96 TRP A CA 1
ATOM 717 C C . TRP A 1 96 ? -5.082 -0.063 5.554 1.00 98.19 96 TRP A C 1
ATOM 719 O O . TRP A 1 96 ? -5.205 -1.189 5.083 1.00 98.19 96 TRP A O 1
ATOM 729 N N . GLU A 1 97 ? -5.956 0.909 5.312 1.00 98.56 97 GLU A N 1
ATOM 730 C CA . GLU A 1 97 ? -7.105 0.752 4.417 1.00 98.56 97 GLU A CA 1
ATOM 731 C C . GLU A 1 97 ? -6.654 0.461 2.974 1.00 98.56 97 GLU A C 1
ATOM 733 O O . GLU A 1 97 ? -7.169 -0.458 2.338 1.00 98.56 97 GLU A O 1
ATOM 738 N N . LEU A 1 98 ? -5.643 1.178 2.463 1.00 98.56 98 LEU A N 1
ATOM 739 C CA . LEU A 1 98 ? -5.037 0.885 1.154 1.00 98.56 98 LEU A CA 1
ATOM 740 C C . LEU A 1 98 ? -4.464 -0.538 1.096 1.00 98.56 98 LEU A C 1
ATOM 742 O O . LEU A 1 98 ? -4.731 -1.273 0.143 1.00 98.56 98 LEU A O 1
ATOM 746 N N . SER A 1 99 ? -3.714 -0.941 2.123 1.00 98.31 99 SER A N 1
ATOM 747 C CA . SER A 1 99 ? -3.170 -2.293 2.254 1.00 98.31 99 SER A CA 1
ATOM 748 C C . SER A 1 99 ? -4.274 -3.349 2.305 1.00 98.31 99 SER A C 1
ATOM 750 O O . SER A 1 99 ? -4.137 -4.381 1.657 1.00 98.31 99 SER A O 1
ATOM 752 N N . ALA A 1 100 ? -5.381 -3.094 3.010 1.00 98.31 100 ALA A N 1
ATOM 753 C CA . ALA A 1 100 ? -6.527 -4.000 3.097 1.00 98.31 100 ALA A CA 1
ATOM 754 C C . ALA A 1 100 ? -7.174 -4.217 1.732 1.00 98.31 100 ALA A C 1
ATOM 756 O O . ALA A 1 100 ? -7.433 -5.351 1.329 1.00 98.31 100 ALA A O 1
ATOM 757 N N . TYR A 1 101 ? -7.373 -3.133 0.979 1.00 98.62 101 TYR A N 1
ATOM 758 C CA . TYR A 1 101 ? -7.879 -3.233 -0.380 1.00 98.62 101 TYR A CA 1
ATOM 759 C C . TYR A 1 101 ? -6.947 -4.061 -1.267 1.00 98.62 101 TYR A C 1
ATOM 761 O O . TYR A 1 101 ? -7.405 -5.014 -1.888 1.00 98.62 101 TYR A O 1
ATOM 769 N N . ILE A 1 102 ? -5.643 -3.773 -1.281 1.00 98.19 102 ILE A N 1
ATOM 770 C CA . ILE A 1 102 ? -4.680 -4.529 -2.098 1.00 98.19 102 ILE A CA 1
ATOM 771 C C . ILE A 1 102 ? -4.641 -6.005 -1.680 1.00 98.19 102 ILE A C 1
ATOM 773 O O . ILE A 1 102 ? -4.679 -6.886 -2.535 1.00 98.19 102 ILE A O 1
ATOM 777 N N . HIS A 1 103 ? -4.634 -6.283 -0.377 1.00 97.38 103 HIS A N 1
ATOM 778 C CA . HIS A 1 103 ? -4.660 -7.638 0.171 1.00 97.38 103 HIS A CA 1
ATOM 779 C C . HIS A 1 103 ? -5.933 -8.404 -0.220 1.00 97.38 103 HIS A C 1
ATOM 781 O O . HIS A 1 103 ? -5.887 -9.620 -0.413 1.00 97.38 103 HIS A O 1
ATOM 787 N N . SER A 1 104 ? -7.067 -7.714 -0.379 1.00 96.88 104 SER A N 1
ATOM 788 C CA . SER A 1 104 ? -8.324 -8.317 -0.840 1.00 96.88 104 SER A CA 1
ATOM 789 C C . SER A 1 104 ? -8.309 -8.727 -2.319 1.00 96.88 104 SER A C 1
ATOM 791 O O . SER A 1 104 ? -9.137 -9.538 -2.724 1.00 96.88 104 SER A O 1
ATOM 793 N N . LEU A 1 105 ? -7.357 -8.225 -3.119 1.00 96.50 105 LEU A N 1
ATOM 794 C CA . LEU A 1 105 ? -7.218 -8.571 -4.540 1.00 96.50 105 LEU A CA 1
ATOM 795 C C . LEU A 1 105 ? -6.504 -9.910 -4.775 1.00 96.50 105 LEU A C 1
ATOM 797 O O . LEU A 1 105 ? -6.357 -10.314 -5.931 1.00 96.50 105 LEU A O 1
ATOM 801 N N . ARG A 1 106 ? -6.019 -10.575 -3.718 1.00 94.06 106 ARG A N 1
ATOM 802 C CA . ARG A 1 106 ? -5.318 -11.862 -3.806 1.00 94.06 106 ARG A CA 1
ATOM 803 C C . ARG A 1 106 ? -6.176 -12.932 -4.479 1.00 94.06 106 ARG A C 1
ATOM 805 O O . ARG A 1 106 ? -7.403 -12.912 -4.381 1.00 94.06 106 ARG A O 1
ATOM 812 N N . ALA A 1 107 ? -5.531 -13.898 -5.130 1.00 80.38 107 ALA A N 1
ATOM 813 C CA . ALA A 1 107 ? -6.246 -15.083 -5.583 1.00 80.38 107 ALA A CA 1
ATOM 814 C C . ALA A 1 107 ? -6.867 -15.802 -4.368 1.00 80.38 107 ALA A C 1
ATOM 816 O O . ALA A 1 107 ? -6.247 -15.837 -3.298 1.00 80.38 107 ALA A O 1
ATOM 817 N N . PRO A 1 108 ? -8.079 -16.375 -4.489 1.00 69.25 108 PRO A N 1
ATOM 818 C CA . PRO A 1 108 ? -8.579 -17.270 -3.457 1.00 69.25 108 PRO A CA 1
ATOM 819 C C . PRO A 1 108 ? -7.558 -18.394 -3.267 1.00 69.25 108 PRO A C 1
ATOM 821 O O . PRO A 1 108 ? -7.017 -18.907 -4.250 1.00 69.25 108 PRO A O 1
ATOM 824 N N . ALA A 1 109 ? -7.276 -18.751 -2.010 1.00 58.41 109 ALA A N 1
ATOM 825 C CA . ALA A 1 109 ? -6.366 -19.847 -1.702 1.00 58.41 109 ALA A CA 1
ATOM 826 C C . ALA A 1 109 ? -6.808 -21.072 -2.509 1.00 58.41 109 ALA A C 1
ATOM 828 O O . ALA A 1 109 ? -7.938 -21.537 -2.351 1.00 58.41 109 ALA A O 1
ATOM 829 N N . SER A 1 110 ? -5.956 -21.537 -3.426 1.00 52.28 110 SER A N 1
ATOM 830 C CA . SER A 1 110 ? -6.286 -22.686 -4.262 1.00 52.28 110 SER A CA 1
ATOM 831 C C . SER A 1 110 ? -6.565 -23.872 -3.348 1.00 52.28 110 SER A C 1
ATOM 833 O O . SER A 1 110 ? -5.652 -24.411 -2.727 1.00 52.28 110 SER A O 1
ATOM 835 N N . THR A 1 111 ? -7.819 -24.313 -3.285 1.00 47.81 111 THR A N 1
ATOM 836 C CA . THR A 1 111 ? -8.173 -25.655 -2.823 1.00 47.81 111 THR A CA 1
ATOM 837 C C . THR A 1 111 ? -7.739 -26.653 -3.895 1.00 47.81 111 THR A C 1
ATOM 839 O O . THR A 1 111 ? -8.550 -27.311 -4.541 1.00 47.81 111 THR A O 1
ATOM 842 N N . ALA A 1 112 ? -6.430 -26.744 -4.131 1.00 46.66 112 ALA A N 1
ATOM 843 C CA . ALA A 1 112 ? -5.858 -27.818 -4.917 1.00 46.66 112 ALA A CA 1
ATOM 844 C C . ALA A 1 112 ? -6.050 -29.110 -4.113 1.00 46.66 112 ALA A C 1
ATOM 846 O O . ALA A 1 112 ? -5.299 -29.405 -3.184 1.00 46.66 112 ALA A O 1
ATOM 847 N N . ALA A 1 113 ? -7.120 -29.843 -4.427 1.00 49.56 113 ALA A N 1
ATOM 848 C CA . ALA A 1 113 ? -7.313 -31.209 -3.966 1.00 49.56 113 ALA A CA 1
ATOM 849 C C . ALA A 1 113 ? -6.062 -32.038 -4.323 1.00 49.56 113 ALA A C 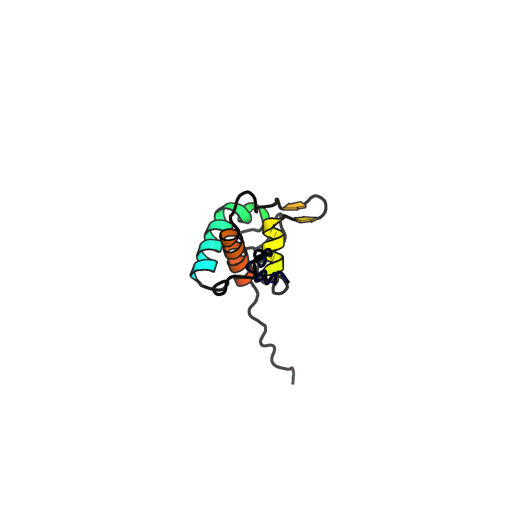1
ATOM 851 O O . ALA A 1 113 ? -5.518 -31.849 -5.416 1.00 49.56 113 ALA A O 1
ATOM 852 N N . PRO A 1 114 ? -5.587 -32.938 -3.440 1.00 50.91 114 PRO A N 1
ATOM 853 C CA . PRO A 1 114 ? -4.419 -33.752 -3.745 1.00 50.91 114 PRO A CA 1
ATOM 854 C C . PRO A 1 114 ? -4.709 -34.587 -4.996 1.00 50.91 114 PRO A C 1
ATOM 856 O O . PRO A 1 114 ? -5.758 -35.231 -5.094 1.00 50.91 114 PRO A O 1
ATOM 859 N N . ALA A 1 115 ? -3.794 -34.533 -5.965 1.00 56.22 115 ALA A N 1
ATOM 860 C CA . ALA A 1 115 ? -3.831 -35.411 -7.125 1.00 56.22 115 ALA A CA 1
ATOM 861 C C . ALA A 1 115 ? -3.856 -36.871 -6.638 1.00 56.22 115 ALA A C 1
ATOM 863 O O . ALA A 1 115 ? -3.096 -37.233 -5.738 1.00 56.22 115 ALA A O 1
ATOM 864 N N . ARG A 1 116 ? -4.793 -37.650 -7.189 1.00 53.47 116 ARG A N 1
ATOM 865 C CA . ARG A 1 116 ? -4.953 -39.085 -6.919 1.00 53.47 116 ARG A CA 1
ATOM 866 C C . ARG A 1 116 ? -3.754 -39.888 -7.400 1.00 53.47 116 ARG A C 1
ATOM 868 O O . ARG A 1 116 ? -3.199 -39.514 -8.456 1.00 53.47 116 ARG A O 1
#

Solvent-accessible surface area (backbone atoms only — not comparable to full-atom values): 6994 Å² total; per-residue (Å²): 136,87,83,82,82,73,79,91,75,85,89,74,85,69,76,78,75,76,69,83,57,98,59,34,86,32,72,67,30,26,52,54,8,44,57,52,37,67,74,73,42,30,88,33,21,21,73,84,25,66,21,68,85,34,71,60,44,45,52,45,77,89,60,51,63,66,59,40,34,51,37,46,36,64,21,50,75,59,88,92,48,72,45,70,55,36,56,90,82,39,55,73,69,56,40,44,17,36,26,23,27,52,54,68,38,26,50,76,80,78,83,72,70,79,82,129

Secondary structure (DSSP, 8-state):
-----------------PPPPTTTT-HHHHHHHHHHHHHHTHHHH-GGG--SSSPP-TB-SS--HHHHHHHHHH-EEETTEEEPP-TTTS-HHHHHHHHHHHHHTBPPP---PPP-

pLDDT: mean 86.35, std 17.42, range [46.66, 98.69]

Sequence (116 aa):
MHNTAIPMLFLLSGLAWAAPPANFDSPAAISAGQKRFNQNCVYCHGNAGSGGKGAPLQGRDDLPPQYLFDTISNGKTRGALQMPPWKEAFSPQEIWELSAYIHSLRAPASTAAPAR

Mean predicted aligned error: 9.41 Å

Foldseek 3Di:
DDDDDDPDDDPPPPDCVDDQPPCLLPPVLLVLLLVVCVVPPCVAQNRLSCGDVHHRLAQDPPQDLVNQLCCQQPWDDDPPDTGHHCVVPDPSSNSSSNSSNSNVRHDDDDPPPDDD

Radius of gyration: 19.79 Å; Cα contacts (8 Å, |Δi|>4): 139; chains: 1; bounding box: 34×51×73 Å